Protein AF-A0A1B1ZS35-F1 (afdb_monomer)

Sequence (168 aa):
MAAGEENEFQPEAPDMASALQLDTDEALTGPSDSDPLDSGYVPPDRPYGVEDNAVTPAGEREGESLDERLAKELPDEPLATDPGRSGRLVSATDSPAGDPATDVEAVEVGIDGGAASAEEAAVHDADVAVEPVLDETPTGDPEVSAQLAEDADHADEAAADAERDARS

Solvent-accessible surface area (backbone atoms only — not comparable to full-atom values): 11452 Å² total; per-residue (Å²): 135,82,79,80,81,75,83,82,75,70,81,72,79,78,56,69,74,77,72,52,82,71,51,15,76,74,63,69,76,56,60,75,99,44,62,77,79,70,68,68,85,77,76,70,100,58,80,81,64,75,87,38,57,70,76,34,87,62,27,66,72,70,52,84,53,72,67,61,55,58,71,69,57,73,82,78,77,83,70,83,77,59,76,66,44,39,85,39,70,40,71,66,63,88,63,93,78,75,67,79,66,92,64,91,55,66,37,77,49,42,45,85,42,74,82,45,55,77,72,62,50,70,63,72,91,67,98,58,88,78,79,79,82,80,72,88,64,80,87,70,54,67,68,60,54,50,49,53,61,66,47,56,76,51,60,58,51,60,54,53,49,53,55,50,59,78,72,108

Foldseek 3Di:
DDDDPDDPPDPDDPDVVVVDDDACVRVVPDDPPDRPVVPDDDPDPDDPPPPPPCPDPVCVVVPDDPVRVVVPDDDDDPPPDPQADWPDWDQPDPDPVPDPDPDRDTDIGHQPDPPPDPVVNVDDDDPDDDDDDDDPPPPDDVVVVVVCVVCVVVVVVVVVVVVVVVVD

pLDDT: mean 74.77, std 11.29, range [37.53, 92.62]

Secondary structure (DSSP, 8-state):
-PPP-----PPPPPPGGGGSPPPHHHHTSSSTT--TTT------SS-SSTT-GGGSTTHHHH---HHHHHHHPPPPP-----TT-TTEEEES---TT-PPPSS--EEEESSTTSSS-TTGGG----SS--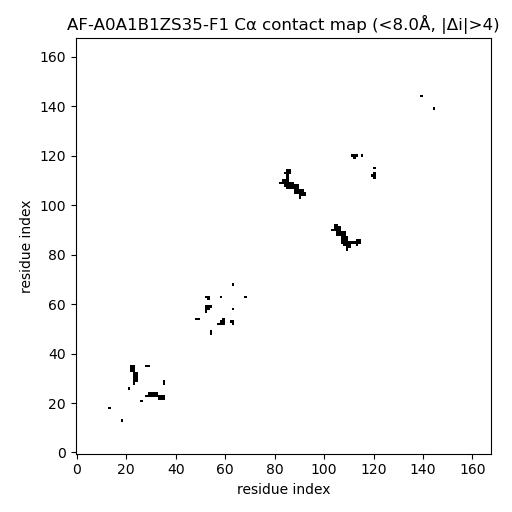------S----HHHHHHHHHGGGGHHHHHHHHHHHTT-

Structure (mmCIF, N/CA/C/O backbone):
data_AF-A0A1B1ZS35-F1
#
_entry.id   AF-A0A1B1ZS35-F1
#
loop_
_atom_site.group_PDB
_atom_site.id
_atom_site.type_symbol
_atom_site.label_atom_id
_atom_site.label_alt_id
_atom_site.label_comp_id
_atom_site.label_asym_id
_atom_site.label_entity_id
_atom_site.label_seq_id
_atom_site.pdbx_PDB_ins_code
_atom_site.Cartn_x
_atom_site.Cartn_y
_atom_site.Cartn_z
_atom_site.occupancy
_atom_site.B_iso_or_equiv
_atom_site.auth_seq_id
_atom_site.auth_comp_id
_atom_site.auth_asym_id
_atom_site.auth_atom_id
_atom_site.pdbx_PDB_model_num
ATOM 1 N N . MET A 1 1 ? 8.880 59.387 19.864 1.00 37.53 1 MET A N 1
ATOM 2 C CA . MET A 1 1 ? 7.670 58.554 19.737 1.00 37.53 1 MET A CA 1
ATOM 3 C C . MET A 1 1 ? 7.591 58.178 18.269 1.00 37.53 1 MET A C 1
ATOM 5 O O . MET A 1 1 ? 7.257 59.035 17.466 1.00 37.53 1 MET A O 1
ATOM 9 N N . ALA A 1 2 ? 8.105 56.999 17.911 1.00 41.50 2 ALA A N 1
ATOM 10 C CA . ALA A 1 2 ? 8.038 56.489 16.544 1.00 41.50 2 ALA A CA 1
ATOM 11 C C . ALA A 1 2 ? 6.632 55.915 16.334 1.00 41.50 2 ALA A C 1
ATOM 13 O O . ALA A 1 2 ? 6.135 55.208 17.211 1.00 41.50 2 ALA A O 1
ATOM 14 N N . ALA A 1 3 ? 5.979 56.324 15.248 1.00 48.56 3 ALA A N 1
ATOM 15 C CA . ALA A 1 3 ? 4.658 55.850 14.865 1.00 48.56 3 ALA A CA 1
ATOM 16 C C . ALA A 1 3 ? 4.741 54.360 14.513 1.00 48.56 3 ALA A C 1
ATOM 18 O O . ALA A 1 3 ? 5.689 53.946 13.850 1.00 48.56 3 ALA A O 1
ATOM 19 N N . GLY A 1 4 ? 3.781 53.582 15.012 1.00 45.38 4 GLY A N 1
ATOM 20 C CA . GLY A 1 4 ? 3.645 52.173 14.678 1.00 45.38 4 GLY A CA 1
ATOM 21 C C . GLY A 1 4 ? 3.391 52.018 13.185 1.00 45.38 4 GLY A C 1
ATOM 22 O O . GLY A 1 4 ? 2.558 52.718 12.613 1.00 45.38 4 GLY A O 1
ATOM 23 N N . GLU A 1 5 ? 4.148 51.126 12.564 1.00 58.59 5 GLU A N 1
ATOM 24 C CA . GLU A 1 5 ? 3.843 50.587 11.248 1.00 58.59 5 GLU A CA 1
ATOM 25 C C . GLU A 1 5 ? 2.545 49.782 11.386 1.00 58.59 5 GLU A C 1
ATOM 27 O O . GLU A 1 5 ? 2.523 48.686 11.948 1.00 58.59 5 GLU A O 1
ATOM 32 N N . GLU A 1 6 ? 1.434 50.381 10.963 1.00 58.69 6 GLU A N 1
ATOM 33 C CA . GLU A 1 6 ? 0.152 49.697 10.844 1.00 58.69 6 GLU A CA 1
ATOM 34 C C . GLU A 1 6 ? 0.330 48.581 9.801 1.00 58.69 6 GLU A C 1
ATOM 36 O O . GLU A 1 6 ? 0.716 48.823 8.660 1.00 58.69 6 GLU A O 1
ATOM 41 N N . ASN A 1 7 ? 0.122 47.342 10.233 1.00 57.53 7 ASN A N 1
ATOM 42 C CA . ASN A 1 7 ? 0.335 46.123 9.466 1.00 57.53 7 ASN A CA 1
ATOM 43 C C . ASN A 1 7 ? -0.576 46.082 8.216 1.00 57.53 7 ASN A C 1
ATOM 45 O O . ASN A 1 7 ? -1.756 45.750 8.312 1.00 57.53 7 ASN A O 1
ATOM 49 N N . GLU A 1 8 ? -0.017 46.421 7.051 1.00 62.56 8 GLU A N 1
ATOM 50 C CA . GLU A 1 8 ? -0.656 46.438 5.722 1.00 62.56 8 GLU A CA 1
ATOM 51 C C . GLU A 1 8 ? -0.767 45.030 5.099 1.00 62.56 8 GLU A C 1
ATOM 53 O O . GLU A 1 8 ? -0.558 44.833 3.909 1.00 62.56 8 GLU A O 1
ATOM 58 N N . PHE A 1 9 ? -1.103 44.011 5.891 1.00 61.25 9 PHE A N 1
ATOM 59 C CA . PHE A 1 9 ? -1.518 42.711 5.356 1.00 61.25 9 PHE A CA 1
ATOM 60 C C . PHE A 1 9 ? -3.043 42.695 5.228 1.00 61.25 9 PHE A C 1
ATOM 62 O O . PHE A 1 9 ? -3.751 42.035 5.991 1.00 61.25 9 PHE A O 1
ATOM 69 N N . GLN A 1 10 ? -3.578 43.468 4.280 1.00 68.44 10 GLN A N 1
ATOM 70 C CA . GLN A 1 10 ? -4.935 43.177 3.825 1.00 68.44 10 GLN A CA 1
ATOM 71 C C . GLN A 1 10 ? -4.874 41.869 3.031 1.00 68.44 10 GLN A C 1
ATOM 73 O O . GLN A 1 10 ? -4.049 41.774 2.122 1.00 68.44 10 GLN A O 1
ATOM 78 N N . PRO A 1 11 ? -5.677 40.841 3.364 1.00 71.25 11 PRO A N 1
ATOM 79 C CA . PRO A 1 11 ? -5.749 39.672 2.509 1.00 71.25 11 PRO A CA 1
ATOM 80 C C . PRO A 1 11 ? -6.294 40.131 1.156 1.00 71.25 11 PRO A C 1
ATOM 82 O O . PRO A 1 11 ? -7.406 40.658 1.077 1.00 71.25 11 PRO A O 1
ATOM 85 N N . GLU A 1 12 ? -5.481 39.964 0.114 1.00 72.62 12 GLU A N 1
ATOM 86 C CA . GLU A 1 12 ? -5.901 40.105 -1.277 1.00 72.62 12 GLU A CA 1
ATOM 87 C C . GLU A 1 12 ? -7.212 39.330 -1.465 1.00 72.62 12 GLU A C 1
ATOM 89 O O . GLU A 1 12 ? -7.372 38.218 -0.943 1.00 72.62 12 GLU A O 1
ATOM 94 N N . ALA A 1 13 ? -8.175 39.928 -2.171 1.00 73.38 13 ALA A N 1
ATOM 95 C CA . ALA A 1 13 ? -9.403 39.217 -2.493 1.00 73.38 13 ALA A CA 1
ATOM 96 C C . ALA A 1 13 ? -9.027 37.932 -3.254 1.00 73.38 13 ALA A C 1
ATOM 98 O O . ALA A 1 13 ? -8.175 38.000 -4.144 1.00 73.38 13 ALA A O 1
ATOM 99 N N . PRO A 1 14 ? -9.614 36.772 -2.905 1.00 72.88 14 PRO A N 1
ATOM 100 C CA . PRO A 1 14 ? -9.272 35.522 -3.565 1.00 72.88 14 PRO A CA 1
ATOM 101 C C . PRO A 1 14 ? -9.478 35.677 -5.070 1.00 72.88 14 PRO A C 1
ATOM 103 O O . PRO A 1 14 ? -10.511 36.188 -5.512 1.00 72.88 14 PRO A O 1
ATOM 106 N N . ASP A 1 15 ? -8.476 35.263 -5.843 1.00 78.50 15 ASP A N 1
ATOM 107 C CA . ASP A 1 15 ? -8.554 35.258 -7.297 1.00 78.50 15 ASP A CA 1
ATOM 108 C C . ASP A 1 15 ? -9.782 34.445 -7.719 1.00 78.50 15 ASP A C 1
ATOM 110 O O . ASP A 1 15 ? -9.941 33.292 -7.314 1.00 78.50 15 ASP A O 1
ATOM 114 N N . MET A 1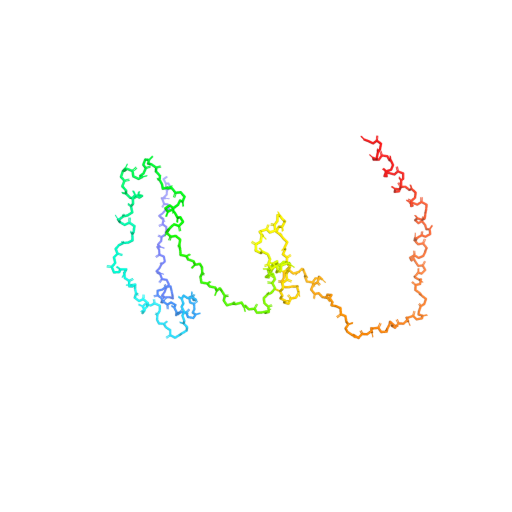 16 ? -10.655 35.032 -8.535 1.00 77.88 16 MET A N 1
ATOM 115 C CA . MET A 1 16 ? -11.849 34.353 -9.037 1.00 77.88 16 MET A CA 1
ATOM 116 C C . MET A 1 16 ? -11.491 33.062 -9.782 1.00 77.88 16 MET A C 1
ATOM 118 O O . MET A 1 16 ? -12.272 32.117 -9.731 1.00 77.88 16 MET A O 1
ATOM 122 N N . ALA A 1 17 ? -10.311 32.986 -10.408 1.00 75.88 17 ALA A N 1
ATOM 123 C CA . ALA A 1 17 ? -9.830 31.762 -11.042 1.00 75.88 17 ALA A CA 1
ATOM 124 C C . ALA A 1 17 ? -9.577 30.632 -10.028 1.00 75.88 17 ALA A C 1
ATOM 126 O O . ALA A 1 17 ? -9.829 29.475 -10.337 1.00 75.88 17 ALA A O 1
ATOM 127 N N . SER A 1 18 ? -9.166 30.957 -8.797 1.00 74.25 18 SER A N 1
ATOM 128 C CA . SER A 1 18 ? -8.981 29.972 -7.717 1.00 74.25 18 SER A CA 1
ATOM 129 C C . SER A 1 18 ? -10.294 29.427 -7.143 1.00 74.25 18 SER A C 1
ATOM 131 O O . SER A 1 18 ? -10.296 28.401 -6.468 1.00 74.25 18 SER A O 1
ATOM 133 N N . ALA A 1 19 ? -11.412 30.109 -7.403 1.00 79.31 19 ALA A N 1
ATOM 134 C CA . ALA A 1 19 ? -12.744 29.658 -7.016 1.00 79.31 19 ALA A CA 1
ATOM 135 C C . ALA A 1 19 ? -13.416 28.798 -8.099 1.00 79.31 19 ALA A C 1
ATOM 137 O O . ALA A 1 19 ? -14.459 28.199 -7.830 1.00 79.31 19 ALA A O 1
ATOM 138 N N . LEU A 1 20 ? -12.851 28.749 -9.313 1.00 83.00 20 LEU A N 1
ATOM 139 C CA . LEU A 1 20 ? -13.322 27.855 -10.362 1.00 83.00 20 LEU A CA 1
ATOM 140 C C . LEU A 1 20 ? -12.841 26.439 -10.052 1.00 83.00 20 LEU A C 1
ATOM 142 O O . LEU A 1 20 ? -11.665 26.211 -9.773 1.00 83.00 20 LEU A O 1
ATOM 146 N N . GLN A 1 21 ? -13.772 25.493 -10.075 1.00 81.75 21 GLN A N 1
ATOM 147 C CA . GLN A 1 21 ? -13.426 24.081 -10.005 1.00 81.75 21 GLN A CA 1
ATOM 148 C C . GLN A 1 21 ? -12.797 23.665 -11.333 1.00 81.75 21 GLN A C 1
ATOM 150 O O . GLN A 1 21 ? -13.257 24.099 -12.385 1.00 81.75 21 GLN A O 1
ATOM 155 N N . LEU A 1 22 ? -11.735 22.868 -11.244 1.00 87.06 22 LEU A N 1
ATOM 156 C CA . LEU A 1 22 ? -11.082 22.260 -12.396 1.00 87.06 22 LEU A CA 1
ATOM 157 C C . LEU A 1 22 ? -11.850 21.009 -12.820 1.00 87.06 22 LEU A C 1
ATOM 159 O O . LEU A 1 22 ? -12.341 20.263 -11.965 1.00 87.06 22 LEU A O 1
ATOM 163 N N . ASP A 1 23 ? -11.893 20.772 -14.122 1.00 84.88 23 ASP A N 1
ATOM 164 C CA . ASP A 1 23 ? -12.527 19.598 -14.715 1.00 84.88 23 ASP A CA 1
ATOM 165 C C . ASP A 1 23 ? -11.696 18.329 -14.410 1.00 84.88 23 ASP A C 1
ATOM 167 O O . ASP A 1 23 ? -10.523 18.420 -14.030 1.00 84.88 23 ASP A O 1
ATOM 171 N N . THR A 1 24 ? -12.244 17.115 -14.583 1.00 87.31 24 THR A N 1
ATOM 172 C CA . THR A 1 24 ? -11.471 15.873 -14.331 1.00 87.31 24 THR A CA 1
ATOM 173 C C . THR A 1 24 ? -10.249 15.740 -15.232 1.00 87.31 24 THR A C 1
ATOM 175 O O . THR A 1 24 ? -9.225 15.225 -14.780 1.00 87.31 24 THR A O 1
ATOM 178 N N . ASP A 1 25 ? -10.325 16.238 -16.468 1.00 87.50 25 ASP A N 1
ATOM 179 C CA . ASP A 1 25 ? -9.202 16.249 -17.411 1.00 87.50 25 ASP A CA 1
ATOM 180 C C . ASP A 1 25 ? -8.083 17.214 -16.971 1.00 87.50 25 ASP A C 1
ATOM 182 O O . ASP A 1 25 ? -6.907 16.977 -17.248 1.00 87.50 25 ASP A O 1
ATOM 186 N N . GLU A 1 26 ? -8.424 18.280 -16.244 1.00 86.56 26 GLU A N 1
ATOM 187 C CA . GLU A 1 26 ? -7.472 19.280 -15.746 1.00 86.56 26 GLU A CA 1
ATOM 188 C C . GLU A 1 26 ? -6.899 18.895 -14.374 1.00 86.56 26 GLU A C 1
ATOM 190 O O . GLU A 1 26 ? -5.715 19.109 -14.108 1.00 86.56 26 GLU A O 1
ATOM 195 N N . ALA A 1 27 ? -7.721 18.303 -13.503 1.00 85.88 27 ALA A N 1
ATOM 196 C CA . ALA A 1 27 ? -7.334 17.851 -12.168 1.00 85.88 27 ALA A CA 1
ATOM 197 C C . ALA A 1 27 ? -6.759 16.422 -12.138 1.00 85.88 27 ALA A C 1
ATOM 199 O O . ALA A 1 27 ? -6.206 16.018 -11.115 1.00 85.88 27 ALA A O 1
ATOM 200 N N . LEU A 1 28 ? -6.879 15.658 -13.232 1.00 85.38 28 LEU A N 1
ATOM 201 C CA . LEU A 1 28 ? -6.456 14.252 -13.342 1.00 85.38 28 LEU A CA 1
ATOM 202 C C . LEU A 1 28 ? -7.077 13.341 -12.265 1.00 85.38 28 LEU A C 1
ATOM 204 O O . LEU A 1 28 ? -6.472 12.366 -11.821 1.00 85.38 28 LEU A O 1
ATOM 208 N N . THR A 1 29 ? -8.289 13.661 -11.816 1.00 82.31 29 THR A N 1
ATOM 209 C CA . THR A 1 29 ? -8.963 12.984 -10.696 1.00 82.31 29 THR A CA 1
ATOM 210 C C . THR A 1 29 ? -9.946 11.897 -11.125 1.00 82.31 29 THR A C 1
ATOM 212 O O . THR A 1 29 ? -10.506 11.217 -10.264 1.00 82.31 29 THR A O 1
ATOM 215 N N . GLY A 1 30 ? -10.161 11.687 -12.426 1.00 79.19 30 GLY A N 1
ATOM 216 C CA . GLY A 1 30 ? -11.124 10.702 -12.909 1.00 79.19 30 GLY A CA 1
ATOM 217 C C . GLY A 1 30 ? -11.168 10.555 -14.430 1.00 79.19 30 GLY A C 1
ATOM 218 O O . GLY A 1 30 ? -10.328 11.117 -15.130 1.00 79.19 30 GLY A O 1
ATOM 219 N N . PRO A 1 31 ? -12.130 9.772 -14.947 1.00 80.88 31 PRO A N 1
ATOM 220 C CA . PRO A 1 31 ? -12.377 9.649 -16.378 1.00 80.88 31 PRO A CA 1
ATOM 221 C C . PRO A 1 31 ? -12.722 10.997 -17.023 1.00 80.88 31 PRO A C 1
ATOM 223 O O . PRO A 1 31 ? -13.338 11.861 -16.390 1.00 80.88 31 PRO A O 1
ATOM 226 N N . SER A 1 32 ? -12.375 11.131 -18.303 1.00 82.19 32 SER A N 1
ATOM 227 C CA . SER A 1 32 ? -12.785 12.254 -19.150 1.00 82.19 32 SER A CA 1
ATOM 228 C C . SER A 1 32 ? -14.308 12.381 -19.194 1.00 82.19 32 SER A C 1
ATOM 230 O O . SER A 1 32 ? -15.020 11.378 -19.078 1.00 82.19 32 SER A O 1
ATOM 232 N N . ASP A 1 33 ? -14.809 13.606 -19.352 1.00 80.44 33 ASP A N 1
ATOM 233 C CA . ASP A 1 33 ? -16.247 13.916 -19.429 1.00 80.44 33 ASP A CA 1
ATOM 234 C C . ASP A 1 33 ? -17.074 13.538 -18.175 1.00 80.44 33 ASP A C 1
ATOM 236 O O . ASP A 1 33 ? -18.286 13.323 -18.262 1.00 80.44 33 ASP A O 1
ATOM 240 N N . SER A 1 34 ? -16.445 13.444 -16.999 1.00 76.94 34 SER A N 1
ATOM 241 C CA . SER A 1 34 ? -17.132 13.206 -15.718 1.00 76.94 34 SER A CA 1
ATOM 242 C C . SER A 1 34 ? -17.001 14.420 -14.797 1.00 76.94 34 SER A C 1
ATOM 244 O O . SER A 1 34 ? -15.916 14.978 -14.679 1.00 76.94 34 SER A O 1
ATOM 246 N N . ASP A 1 35 ? -18.074 14.831 -14.115 1.00 79.56 35 ASP A N 1
ATOM 247 C CA . ASP A 1 35 ? -17.981 15.870 -13.079 1.00 79.56 35 ASP A CA 1
ATOM 248 C C . ASP A 1 35 ? -17.260 15.284 -11.846 1.00 79.56 35 ASP A C 1
ATOM 250 O O . ASP A 1 35 ? -17.693 14.246 -11.328 1.00 79.56 35 ASP A O 1
ATOM 254 N N . PRO A 1 36 ? -16.181 15.908 -11.330 1.00 75.56 36 PRO A N 1
ATOM 255 C CA . PRO A 1 36 ? -15.533 15.447 -10.101 1.00 75.56 36 PRO A CA 1
ATOM 256 C C . PRO A 1 36 ? -16.471 15.444 -8.877 1.00 75.56 36 PRO A C 1
ATOM 258 O O . PRO A 1 36 ? -16.180 14.778 -7.886 1.00 75.56 36 PRO A O 1
ATOM 261 N N . LEU A 1 37 ? -17.595 16.167 -8.914 1.00 76.31 37 LEU A N 1
ATOM 262 C CA . LEU A 1 37 ? -18.627 16.162 -7.874 1.00 76.31 37 LEU A CA 1
ATOM 263 C C . LEU A 1 37 ? -19.673 15.053 -8.043 1.00 76.31 37 LEU A C 1
ATOM 265 O O . LEU A 1 37 ? -20.372 14.741 -7.076 1.00 76.31 37 LEU A O 1
ATOM 269 N N . ASP A 1 38 ? -19.769 14.430 -9.220 1.00 74.94 38 ASP A N 1
ATOM 270 C CA . ASP A 1 38 ? -20.697 13.318 -9.470 1.00 74.94 38 ASP A CA 1
ATOM 271 C C . ASP A 1 38 ? -20.194 11.991 -8.880 1.00 74.94 38 ASP A C 1
ATOM 273 O O . ASP A 1 38 ? -20.970 11.041 -8.725 1.00 74.94 38 ASP A O 1
ATOM 277 N N . SER A 1 39 ? -18.919 11.911 -8.477 1.00 70.94 39 SER A N 1
ATOM 278 C CA . SER A 1 39 ? -18.406 10.785 -7.695 1.00 70.94 39 SER A CA 1
ATOM 279 C C . SER A 1 39 ? -18.959 10.840 -6.267 1.00 70.94 39 SER A C 1
ATOM 281 O O . SER A 1 39 ? -18.312 11.298 -5.325 1.00 70.94 39 SER A O 1
ATOM 283 N N . GLY A 1 40 ? -20.200 10.389 -6.099 1.00 76.94 40 GLY A N 1
ATOM 284 C CA . GLY A 1 40 ? -20.811 10.227 -4.790 1.00 76.94 40 GLY A CA 1
ATOM 285 C C . GLY A 1 40 ? -20.030 9.211 -3.959 1.00 76.94 40 GLY A C 1
ATOM 286 O O . GLY A 1 40 ? -19.798 8.082 -4.391 1.00 76.94 40 GLY A O 1
ATOM 287 N N . TYR A 1 41 ? -19.648 9.588 -2.739 1.00 80.00 41 TYR A N 1
ATOM 288 C CA . TYR A 1 41 ? -19.140 8.625 -1.771 1.00 80.00 41 TYR A CA 1
ATOM 289 C C . TYR A 1 41 ? -20.270 7.658 -1.402 1.00 80.00 41 TYR A C 1
ATOM 291 O O . TYR A 1 41 ? -21.253 8.056 -0.774 1.00 80.00 41 TYR A O 1
ATOM 299 N N . VAL A 1 42 ? -20.135 6.392 -1.795 1.00 84.19 42 VAL A N 1
ATOM 300 C CA . VAL A 1 42 ? -21.026 5.317 -1.354 1.00 84.19 42 VAL A CA 1
ATOM 301 C C . VAL A 1 42 ? -20.447 4.771 -0.049 1.00 84.19 42 VAL A C 1
ATOM 303 O O . VAL A 1 42 ? -19.435 4.066 -0.091 1.00 84.19 42 VAL A O 1
ATOM 306 N N . PRO A 1 43 ? -21.015 5.113 1.125 1.00 83.88 43 PRO A N 1
ATOM 307 C CA . PRO A 1 43 ? -20.555 4.528 2.371 1.00 83.88 43 PRO A CA 1
ATOM 308 C C . PRO A 1 43 ? -20.745 3.008 2.313 1.00 83.88 43 PRO A C 1
ATOM 310 O O . PRO A 1 43 ? -21.694 2.531 1.689 1.00 83.88 43 PRO A O 1
ATOM 313 N N . PRO A 1 44 ? -19.872 2.235 2.969 1.00 83.62 44 PRO A N 1
ATOM 314 C CA . PRO A 1 44 ? -20.040 0.794 3.013 1.00 83.62 44 PRO A CA 1
ATOM 315 C C . PRO A 1 44 ? -21.355 0.435 3.720 1.00 83.62 44 PRO A C 1
ATOM 317 O O . PRO A 1 44 ? -21.738 1.080 4.697 1.00 83.62 44 PRO A O 1
ATOM 320 N N . ASP A 1 45 ? -22.007 -0.644 3.276 1.00 87.56 45 ASP A N 1
ATOM 321 C CA . ASP A 1 45 ? -23.256 -1.154 3.875 1.00 87.56 45 ASP A CA 1
ATOM 322 C C . ASP A 1 45 ? -23.103 -1.557 5.355 1.00 87.56 45 ASP A C 1
ATOM 324 O O . ASP A 1 45 ? -24.084 -1.783 6.066 1.00 87.56 45 ASP A O 1
ATOM 328 N N . ARG A 1 46 ? -21.860 -1.665 5.834 1.00 82.06 46 ARG A N 1
ATOM 329 C CA . ARG A 1 46 ? -21.498 -1.965 7.217 1.00 82.06 46 ARG A CA 1
ATOM 330 C C . ARG A 1 46 ? -20.184 -1.273 7.592 1.00 82.06 46 ARG A C 1
ATOM 332 O O . ARG A 1 46 ? -19.318 -1.116 6.732 1.00 82.06 46 ARG A O 1
ATOM 339 N N . PRO A 1 47 ? -19.995 -0.883 8.861 1.00 80.19 47 PRO A N 1
ATOM 340 C CA . PRO A 1 47 ? -18.749 -0.271 9.299 1.00 80.19 47 PRO A CA 1
ATOM 341 C C . PRO A 1 47 ? -17.595 -1.285 9.267 1.00 80.19 47 PRO A C 1
ATOM 343 O O . PRO A 1 47 ? -17.735 -2.422 9.719 1.00 80.19 47 PRO A O 1
ATOM 346 N N . TYR A 1 48 ? -16.442 -0.865 8.747 1.00 80.06 48 TYR A N 1
ATOM 347 C CA . TYR A 1 48 ? -15.232 -1.687 8.734 1.00 80.06 48 TYR A CA 1
ATOM 348 C C . TYR A 1 48 ? -14.594 -1.754 10.123 1.00 80.06 48 TYR A C 1
ATOM 350 O O . TYR A 1 48 ? -14.550 -0.757 10.841 1.00 80.06 48 TYR A O 1
ATOM 358 N N . GLY A 1 49 ? -14.095 -2.931 10.500 1.00 79.88 49 GLY A N 1
ATOM 359 C CA . GLY A 1 49 ? -13.250 -3.116 11.686 1.00 79.88 49 GLY A CA 1
ATOM 360 C C . GLY A 1 49 ? -13.941 -2.971 13.046 1.00 79.88 49 GLY A C 1
ATOM 361 O O . GLY A 1 49 ? -13.310 -3.231 14.060 1.00 79.88 49 GLY A O 1
ATOM 362 N N . VAL A 1 50 ? -15.229 -2.610 13.107 1.00 85.62 50 VAL A N 1
ATOM 363 C CA . VAL A 1 50 ? -15.963 -2.458 14.383 1.00 85.62 50 VAL A CA 1
ATOM 364 C C . VAL A 1 50 ? -16.134 -3.786 15.124 1.00 85.62 50 VAL A C 1
ATOM 366 O O . VAL A 1 50 ? -16.227 -3.807 16.347 1.00 85.62 50 VAL A O 1
ATOM 369 N N . GLU A 1 51 ? -16.164 -4.892 14.388 1.00 83.12 51 GLU A N 1
ATOM 370 C CA . GLU A 1 51 ? -16.271 -6.245 14.942 1.00 83.12 51 GLU A CA 1
ATOM 371 C C . GLU A 1 51 ? -14.897 -6.913 15.128 1.00 83.12 51 GLU A C 1
ATOM 373 O O . GLU A 1 51 ? -14.830 -8.075 15.523 1.00 83.12 51 GLU A O 1
ATOM 378 N N . ASP A 1 52 ? -13.799 -6.205 14.836 1.00 86.62 52 ASP A N 1
ATOM 379 C CA . ASP A 1 52 ? -12.449 -6.753 14.938 1.00 86.62 52 ASP A CA 1
ATOM 380 C C . ASP A 1 52 ? -12.028 -6.897 16.406 1.00 86.62 52 ASP A C 1
ATOM 382 O O . ASP A 1 52 ? -12.261 -6.016 17.236 1.00 86.62 52 ASP A O 1
ATOM 386 N N . ASN A 1 53 ? -11.348 -7.990 16.745 1.00 85.25 53 ASN A N 1
ATOM 387 C CA . ASN A 1 53 ? -10.781 -8.144 18.080 1.00 85.25 53 ASN A CA 1
ATOM 388 C C . ASN A 1 53 ? -9.754 -7.037 18.375 1.00 85.25 53 ASN A C 1
ATOM 390 O O . ASN A 1 53 ? -9.642 -6.600 19.523 1.00 85.25 53 ASN A O 1
ATOM 394 N N . ALA A 1 54 ? -9.081 -6.527 17.336 1.00 84.94 54 ALA A N 1
ATOM 395 C CA . ALA A 1 54 ? -8.140 -5.416 17.430 1.00 84.94 54 ALA A CA 1
ATOM 396 C C . ALA A 1 54 ? -8.758 -4.146 18.041 1.00 84.94 54 ALA A C 1
ATOM 398 O O . ALA A 1 54 ? -8.063 -3.412 18.726 1.00 84.94 54 ALA A O 1
ATOM 399 N N . VAL A 1 55 ? -10.066 -3.899 17.881 1.00 88.31 55 VAL A N 1
ATOM 400 C CA . VAL A 1 55 ? -10.714 -2.713 18.480 1.00 88.31 55 VAL A CA 1
ATOM 401 C C . VAL A 1 55 ? -11.174 -2.931 19.926 1.00 88.31 55 VAL A C 1
ATOM 403 O O . VAL A 1 55 ? -11.813 -2.060 20.522 1.00 88.31 55 VAL A O 1
ATOM 406 N N . THR A 1 56 ? -10.872 -4.089 20.520 1.00 89.44 56 THR A N 1
ATOM 407 C CA . THR A 1 56 ? -11.249 -4.413 21.898 1.00 89.44 56 THR A CA 1
ATOM 408 C C . THR A 1 56 ? -10.075 -4.224 22.871 1.00 89.44 56 THR A C 1
ATOM 410 O O . THR A 1 56 ? -8.927 -4.510 22.531 1.00 89.44 56 THR A O 1
ATOM 413 N N . PRO A 1 57 ? -10.323 -3.865 24.150 1.00 92.62 57 PRO A N 1
ATOM 414 C CA . PRO A 1 57 ? -9.261 -3.788 25.163 1.00 92.62 57 PRO A CA 1
ATOM 415 C C . PRO A 1 57 ? -8.543 -5.119 25.449 1.00 92.62 57 PRO A C 1
ATOM 417 O O . PRO A 1 57 ? -7.539 -5.145 26.166 1.00 92.62 57 PRO A O 1
ATOM 420 N N . ALA A 1 58 ? -9.113 -6.244 25.010 1.00 91.06 58 ALA A N 1
ATOM 421 C CA . ALA A 1 58 ? -8.486 -7.554 25.111 1.00 91.06 58 ALA A CA 1
ATOM 422 C C . ALA A 1 58 ? -7.519 -7.783 23.950 1.00 91.06 58 ALA A C 1
ATOM 424 O O . ALA A 1 58 ? -6.352 -8.070 24.213 1.00 91.06 58 ALA A O 1
ATOM 425 N N . GLY A 1 59 ? -7.975 -7.556 22.716 1.00 89.56 59 GLY A N 1
ATOM 426 C CA . GLY A 1 59 ? -7.138 -7.653 21.524 1.00 89.56 59 GLY A CA 1
ATOM 427 C C . GLY A 1 59 ? -5.950 -6.694 21.548 1.00 89.56 59 GLY A C 1
ATOM 428 O O . GLY A 1 59 ? -4.848 -7.115 21.235 1.00 89.56 59 GLY A O 1
ATOM 429 N N . GLU A 1 60 ? -6.104 -5.468 22.055 1.00 90.25 60 GLU A N 1
ATOM 430 C CA . GLU A 1 60 ? -4.983 -4.519 22.220 1.00 90.25 60 GLU A CA 1
ATOM 431 C C . GLU A 1 60 ? -3.846 -5.055 23.115 1.00 90.25 60 GLU A C 1
ATOM 433 O O . GLU A 1 60 ? -2.682 -4.699 22.943 1.00 90.25 60 GLU A O 1
ATOM 438 N N . ARG A 1 61 ? -4.165 -5.905 24.102 1.00 92.50 61 ARG A N 1
ATOM 439 C CA . ARG A 1 61 ? -3.162 -6.494 25.010 1.00 92.50 61 ARG A CA 1
ATOM 440 C C . ARG A 1 61 ? -2.528 -7.759 24.455 1.00 92.50 61 ARG A C 1
ATOM 442 O O . ARG A 1 61 ? -1.385 -8.047 24.793 1.00 92.50 61 ARG A O 1
ATOM 449 N N . GLU A 1 62 ? -3.302 -8.546 23.724 1.00 92.62 62 GLU A N 1
ATOM 450 C CA . GLU A 1 62 ? -2.869 -9.837 23.189 1.00 92.62 62 GLU A CA 1
ATOM 451 C C . GLU A 1 62 ? -2.140 -9.670 21.850 1.00 92.62 62 GLU A C 1
ATOM 453 O O . GLU A 1 62 ? -1.170 -10.376 21.582 1.00 92.62 62 GLU A O 1
ATOM 458 N N . GLY A 1 63 ? -2.539 -8.661 21.072 1.00 90.00 63 GLY A N 1
ATOM 459 C CA . GLY A 1 63 ? -2.140 -8.490 19.685 1.00 90.00 63 GLY A CA 1
ATOM 460 C C . GLY A 1 63 ? -2.846 -9.491 18.773 1.00 90.00 63 GLY A C 1
ATOM 461 O O . GLY A 1 63 ? -3.408 -10.490 19.218 1.00 90.00 63 GLY A O 1
ATOM 462 N N . GLU A 1 64 ? -2.819 -9.209 17.476 1.00 89.94 64 GLU A N 1
ATOM 463 C CA . GLU A 1 64 ? -3.308 -10.144 16.468 1.00 89.94 64 GLU A CA 1
ATOM 464 C C . GLU A 1 64 ? -2.224 -11.175 16.127 1.00 89.94 64 GLU A C 1
ATOM 466 O O . GLU A 1 64 ? -1.045 -10.834 15.966 1.00 89.94 64 GLU A O 1
ATOM 471 N N . SER A 1 65 ? -2.619 -12.440 15.997 1.00 91.44 65 SER A N 1
ATOM 472 C CA . SER A 1 65 ? -1.728 -13.497 15.526 1.00 91.44 65 SER A CA 1
ATOM 473 C C . SER A 1 65 ? -1.441 -13.376 14.023 1.00 91.44 65 SER A C 1
ATOM 475 O O . SER A 1 65 ? -2.169 -12.737 13.264 1.00 91.44 65 SER A O 1
ATOM 477 N N . LEU A 1 66 ? -0.361 -14.012 13.559 1.00 91.50 66 LEU A N 1
ATOM 478 C CA . LEU A 1 66 ? -0.039 -14.044 12.128 1.00 91.50 66 LEU A CA 1
ATOM 479 C C . LEU A 1 66 ? -1.148 -14.722 11.308 1.00 91.50 66 LEU A C 1
ATOM 481 O O . LEU A 1 66 ? -1.485 -14.239 10.233 1.00 91.50 66 LEU A O 1
ATOM 485 N N . ASP A 1 67 ? -1.728 -15.802 11.832 1.00 92.38 67 ASP A N 1
ATOM 486 C CA . ASP A 1 67 ? -2.786 -16.553 11.151 1.00 92.38 67 ASP A CA 1
ATOM 487 C C . ASP A 1 67 ? -4.057 -15.710 10.971 1.00 92.38 67 ASP A C 1
ATOM 489 O O . ASP A 1 67 ? -4.676 -15.739 9.909 1.00 92.38 67 ASP A O 1
ATOM 493 N N . GLU A 1 68 ? -4.429 -14.917 11.980 1.00 90.38 68 GLU A N 1
ATOM 494 C CA . GLU A 1 68 ? -5.564 -13.988 11.890 1.00 90.38 68 GLU A CA 1
ATOM 495 C C . GLU A 1 68 ? -5.318 -12.892 10.845 1.00 90.38 68 GLU A C 1
ATOM 497 O O . GLU A 1 68 ? -6.202 -12.616 10.031 1.00 90.38 68 GLU A O 1
ATOM 502 N N . ARG A 1 69 ? -4.096 -12.342 10.790 1.00 90.50 69 ARG A N 1
ATOM 503 C CA . ARG A 1 69 ? -3.710 -11.352 9.772 1.00 90.50 69 ARG A CA 1
ATOM 504 C C . ARG A 1 69 ? -3.783 -11.928 8.361 1.00 90.50 69 ARG A C 1
ATOM 506 O O . ARG A 1 69 ? -4.313 -11.276 7.468 1.00 90.50 69 ARG A O 1
ATOM 513 N N . LEU A 1 70 ? -3.290 -13.152 8.173 1.00 91.31 70 LEU A N 1
ATOM 514 C CA . LEU A 1 70 ? -3.341 -13.853 6.887 1.00 91.31 70 LEU A CA 1
ATOM 515 C C . LEU A 1 70 ? -4.780 -14.174 6.465 1.00 91.31 70 LEU A C 1
ATOM 517 O O . LEU A 1 70 ? -5.106 -14.095 5.287 1.00 91.31 70 LEU A O 1
ATOM 521 N N . ALA A 1 71 ? -5.672 -14.486 7.407 1.00 90.62 71 ALA A N 1
ATOM 522 C CA . ALA A 1 71 ? -7.079 -14.747 7.098 1.00 90.62 71 ALA A CA 1
ATOM 523 C C . ALA A 1 71 ? -7.843 -13.503 6.602 1.00 90.62 71 ALA A C 1
ATOM 525 O O . ALA A 1 71 ? -8.897 -13.644 5.979 1.00 90.62 71 ALA A O 1
ATOM 526 N N . LYS A 1 72 ? -7.338 -12.296 6.894 1.00 87.75 72 LYS A N 1
ATOM 527 C CA . LYS A 1 72 ? -7.902 -11.017 6.434 1.00 87.75 72 LYS A CA 1
ATOM 528 C C . LYS A 1 72 ? -7.360 -10.573 5.072 1.00 87.75 72 LYS A C 1
ATOM 530 O O . LYS A 1 72 ? -7.965 -9.693 4.461 1.00 87.75 72 LYS A O 1
ATOM 535 N N . GLU A 1 73 ? -6.243 -11.135 4.607 1.00 90.62 73 GLU A N 1
ATOM 536 C CA . GLU A 1 73 ? -5.693 -10.816 3.289 1.00 90.62 73 GLU A CA 1
ATOM 537 C C . GLU A 1 73 ? -6.629 -11.295 2.174 1.00 90.62 73 GLU A C 1
ATOM 539 O O . GLU A 1 73 ? -7.171 -12.402 2.201 1.00 90.62 73 GLU A O 1
ATOM 544 N N . LEU A 1 74 ? -6.819 -10.433 1.175 1.00 87.69 74 LEU A N 1
ATOM 545 C CA . LEU A 1 74 ? -7.445 -10.804 -0.086 1.00 87.69 74 LEU A CA 1
ATOM 546 C C . LEU A 1 74 ? -6.338 -11.173 -1.077 1.00 87.69 74 LEU A C 1
ATOM 548 O O . LEU A 1 74 ? -5.307 -10.500 -1.086 1.00 87.69 74 LEU A O 1
ATOM 552 N N . PRO A 1 75 ? -6.528 -12.210 -1.910 1.00 84.19 75 PRO A N 1
ATOM 553 C CA . PRO A 1 75 ? -5.578 -12.502 -2.970 1.00 84.19 75 PRO A CA 1
ATOM 554 C C . PRO A 1 75 ? -5.511 -11.320 -3.937 1.00 84.19 75 PRO A C 1
ATOM 556 O O . PRO A 1 75 ? -6.544 -10.752 -4.298 1.00 84.19 75 PRO A O 1
ATOM 559 N N . ASP A 1 76 ? -4.299 -10.981 -4.369 1.00 82.69 76 ASP A N 1
ATOM 560 C CA . ASP A 1 76 ? -4.114 -9.990 -5.419 1.00 82.69 76 ASP A CA 1
ATOM 561 C C . ASP A 1 76 ? -4.827 -10.449 -6.695 1.00 82.69 76 ASP A C 1
ATOM 563 O O . ASP A 1 76 ? -4.720 -11.607 -7.117 1.00 82.69 76 ASP A O 1
ATOM 567 N N . GLU A 1 77 ? -5.540 -9.523 -7.335 1.00 83.62 77 GLU A N 1
ATOM 568 C CA . GLU A 1 77 ? -6.061 -9.760 -8.675 1.00 83.62 77 GLU A CA 1
ATOM 569 C C . GLU A 1 77 ? -4.870 -9.978 -9.621 1.00 83.62 77 GLU A C 1
ATOM 571 O O . GLU A 1 77 ? -3.923 -9.179 -9.610 1.00 83.62 77 GLU A O 1
ATOM 576 N N . PRO A 1 78 ? -4.880 -11.035 -10.453 1.00 76.06 78 PRO A N 1
ATOM 577 C CA . PRO A 1 78 ? -3.796 -11.266 -11.389 1.00 76.06 78 PRO A CA 1
ATOM 578 C C . PRO A 1 78 ? -3.703 -10.062 -12.327 1.00 76.06 78 PRO A C 1
ATOM 580 O O . PRO A 1 78 ? -4.601 -9.812 -13.134 1.00 76.06 78 PRO A O 1
ATOM 583 N N . LEU A 1 79 ? -2.607 -9.305 -12.224 1.00 71.81 79 LEU A N 1
ATOM 584 C CA . LEU A 1 79 ? -2.345 -8.209 -13.147 1.00 71.81 79 LEU A CA 1
ATOM 585 C C . LEU A 1 79 ? -2.358 -8.772 -14.567 1.00 71.81 79 LEU A C 1
ATOM 587 O O . LEU A 1 79 ? -1.722 -9.795 -14.848 1.00 71.81 79 LEU A O 1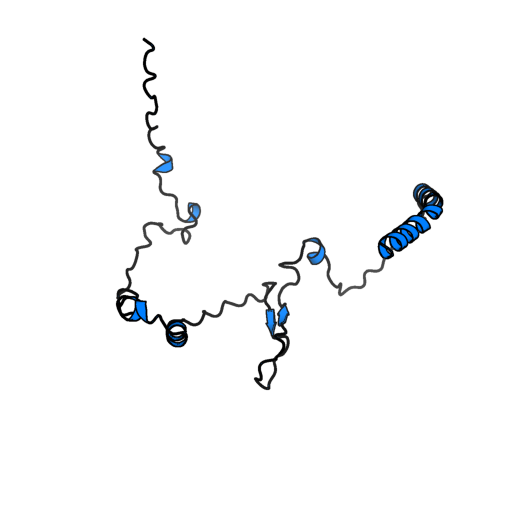
ATOM 591 N N . ALA A 1 80 ? -3.064 -8.087 -15.469 1.00 71.50 80 ALA A N 1
ATOM 592 C CA . ALA A 1 80 ? -2.974 -8.378 -16.888 1.00 71.50 80 ALA A CA 1
ATOM 593 C C . ALA A 1 80 ? -1.489 -8.363 -17.265 1.00 71.50 80 ALA A C 1
ATOM 595 O O . ALA A 1 80 ? -0.804 -7.345 -17.140 1.00 71.50 80 ALA A O 1
ATOM 596 N N . THR A 1 81 ? -0.968 -9.530 -17.635 1.00 65.75 81 THR A N 1
ATOM 597 C CA . THR A 1 81 ? 0.436 -9.648 -17.997 1.00 65.75 81 THR A CA 1
ATOM 598 C C . THR A 1 81 ? 0.588 -8.987 -19.353 1.00 65.75 81 THR A C 1
ATOM 600 O O . THR A 1 81 ? 0.142 -9.536 -20.356 1.00 65.75 81 THR A O 1
ATOM 603 N N . ASP A 1 82 ? 1.174 -7.793 -19.380 1.00 68.06 82 ASP A N 1
ATOM 604 C CA . ASP A 1 82 ? 1.631 -7.193 -20.626 1.00 68.06 82 ASP A CA 1
ATOM 605 C C . ASP A 1 82 ? 2.855 -7.992 -21.105 1.00 68.06 82 ASP A C 1
ATOM 607 O O . ASP A 1 82 ? 3.904 -7.956 -20.447 1.00 68.06 82 ASP A O 1
ATOM 611 N N . PRO A 1 83 ? 2.745 -8.752 -22.211 1.00 67.25 83 PRO A N 1
ATOM 612 C CA . PRO A 1 83 ? 3.860 -9.533 -22.722 1.00 67.25 83 PRO A CA 1
ATOM 613 C C . PRO A 1 83 ? 5.056 -8.652 -23.110 1.00 67.25 83 PRO A C 1
ATOM 615 O O . PRO A 1 83 ? 6.175 -9.156 -23.075 1.00 67.25 83 PRO A O 1
ATOM 618 N N . GLY A 1 84 ? 4.847 -7.363 -23.411 1.00 67.69 84 GLY A N 1
ATOM 619 C CA . GLY A 1 84 ? 5.895 -6.405 -23.769 1.00 67.69 84 GLY A CA 1
ATOM 620 C C . GLY A 1 84 ? 6.571 -5.705 -22.585 1.00 67.69 84 GLY A C 1
ATOM 621 O O . GLY A 1 84 ? 7.582 -5.033 -22.781 1.00 67.69 84 GLY A O 1
ATOM 622 N N . ARG A 1 85 ? 6.066 -5.864 -21.355 1.00 67.19 85 ARG A N 1
ATOM 623 C CA . ARG A 1 85 ? 6.639 -5.217 -20.167 1.00 67.19 85 ARG A CA 1
ATOM 624 C C . ARG A 1 85 ? 7.966 -5.872 -19.759 1.00 67.19 85 ARG A C 1
ATOM 626 O O . ARG A 1 85 ? 7.963 -6.997 -19.265 1.00 67.19 85 ARG A O 1
ATOM 633 N N . SER A 1 86 ? 9.067 -5.136 -19.922 1.00 72.12 86 SER A N 1
ATOM 634 C CA . SER A 1 86 ? 10.404 -5.454 -19.381 1.00 72.12 86 SER A CA 1
ATOM 635 C C . SER A 1 86 ? 10.414 -5.476 -17.846 1.00 72.12 86 SER A C 1
ATOM 637 O O . SER A 1 86 ? 9.556 -4.868 -17.198 1.00 72.12 86 SER A O 1
ATOM 639 N N . GLY A 1 87 ? 11.381 -6.177 -17.255 1.00 71.31 87 GLY A N 1
ATOM 640 C CA . GLY A 1 87 ? 11.553 -6.310 -15.809 1.00 71.31 87 GLY A CA 1
ATOM 641 C C . GLY A 1 87 ? 10.637 -7.345 -15.148 1.00 71.31 87 GLY A C 1
ATOM 642 O O . GLY A 1 87 ? 10.619 -7.452 -13.921 1.00 71.31 87 GLY A O 1
ATOM 643 N N . ARG A 1 88 ? 9.855 -8.116 -15.920 1.00 80.25 88 ARG A N 1
ATOM 644 C CA . ARG A 1 88 ? 9.044 -9.220 -15.385 1.00 80.25 88 ARG A CA 1
ATOM 645 C C . ARG A 1 88 ? 9.929 -10.450 -15.183 1.00 80.25 88 ARG A C 1
ATOM 647 O O . ARG A 1 88 ? 10.380 -11.040 -16.155 1.00 80.25 88 ARG A O 1
ATOM 654 N N . LEU A 1 89 ? 10.115 -10.869 -13.934 1.00 79.56 89 LEU A N 1
ATOM 655 C CA . LEU A 1 89 ? 10.814 -12.109 -13.592 1.00 79.56 89 LEU A CA 1
ATOM 656 C C . LEU A 1 89 ? 9.849 -13.305 -13.640 1.00 79.56 89 LEU A C 1
ATOM 658 O O . LEU A 1 89 ? 8.787 -13.274 -13.020 1.00 79.56 89 LEU A O 1
ATOM 662 N N . VAL A 1 90 ? 10.213 -14.362 -14.361 1.00 78.50 90 VAL A N 1
ATOM 663 C CA . VAL A 1 90 ? 9.534 -15.669 -14.339 1.00 78.50 90 VAL A CA 1
ATOM 664 C C . VAL A 1 90 ? 10.470 -16.726 -13.772 1.00 78.50 90 VAL A C 1
ATOM 666 O O . VAL A 1 90 ? 11.686 -16.564 -13.816 1.00 78.50 90 VAL A O 1
ATOM 669 N N . SER A 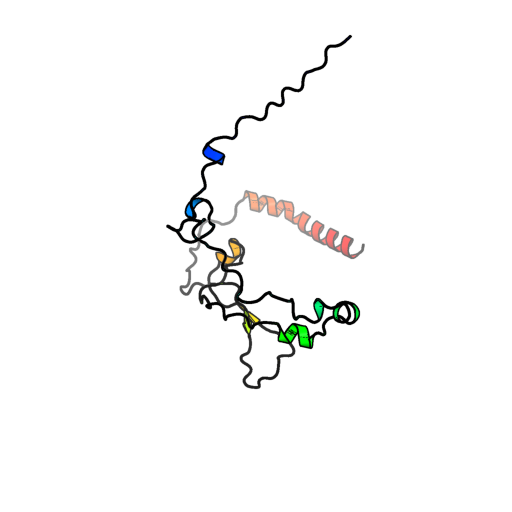1 91 ? 9.917 -17.812 -13.233 1.00 79.56 91 SER A N 1
ATOM 670 C CA . SER A 1 91 ? 10.732 -18.923 -12.731 1.00 79.56 91 SER A CA 1
ATOM 671 C C . SER A 1 91 ? 11.675 -19.430 -13.825 1.00 79.56 91 SER A C 1
ATOM 673 O O . SER A 1 91 ? 11.225 -19.732 -14.931 1.00 79.56 91 SER A O 1
ATOM 675 N N . ALA A 1 92 ? 12.968 -19.545 -13.510 1.00 71.19 92 ALA A N 1
ATOM 676 C CA . ALA A 1 92 ? 13.964 -20.101 -14.428 1.00 71.19 92 ALA A CA 1
ATOM 677 C C . ALA A 1 92 ? 13.722 -21.597 -14.706 1.00 71.19 92 ALA A C 1
ATOM 679 O O . ALA A 1 92 ? 14.153 -22.128 -15.728 1.00 71.19 92 ALA A O 1
ATOM 680 N N . THR A 1 93 ? 13.011 -22.275 -13.799 1.00 64.69 93 THR A N 1
ATOM 681 C CA . THR A 1 93 ? 12.664 -23.691 -13.899 1.00 64.69 93 THR A CA 1
ATOM 682 C C . THR A 1 93 ? 11.162 -23.888 -13.710 1.00 64.69 93 THR A C 1
ATOM 684 O O . THR A 1 93 ? 10.584 -23.492 -12.696 1.00 64.69 93 THR A O 1
ATOM 687 N N . ASP A 1 94 ? 10.505 -24.507 -14.687 1.00 60.62 94 ASP A N 1
ATOM 688 C CA . ASP A 1 94 ? 9.199 -25.128 -14.470 1.00 60.62 94 ASP A CA 1
ATOM 689 C C . ASP A 1 94 ? 9.480 -26.534 -13.937 1.00 60.62 94 ASP A C 1
ATOM 691 O O . ASP A 1 94 ? 9.601 -27.491 -14.702 1.00 60.62 94 ASP A O 1
ATOM 695 N N . SER A 1 95 ? 9.758 -26.649 -12.635 1.00 51.34 95 SER A N 1
ATOM 696 C CA . SER A 1 95 ? 10.081 -27.949 -12.051 1.00 51.34 95 SER A CA 1
ATOM 697 C C . SER A 1 95 ? 8.795 -28.779 -11.971 1.00 51.34 95 SER A C 1
ATOM 699 O O . SER A 1 95 ? 7.930 -28.478 -11.142 1.00 51.34 95 SER A O 1
ATOM 701 N N . PRO A 1 96 ? 8.646 -29.867 -12.755 1.00 52.16 96 PRO A N 1
ATOM 702 C CA . PRO A 1 96 ? 7.426 -30.677 -12.750 1.00 52.16 96 PRO A CA 1
ATOM 703 C C . PRO A 1 96 ? 7.227 -31.444 -11.430 1.00 52.16 96 PRO A C 1
ATOM 705 O O . PRO A 1 96 ? 6.224 -32.135 -11.262 1.00 52.16 96 PRO A O 1
ATOM 708 N N . ALA A 1 97 ? 8.195 -31.365 -10.511 1.00 59.34 97 ALA A N 1
ATOM 709 C CA . ALA A 1 97 ? 8.195 -32.059 -9.231 1.00 59.34 97 ALA A CA 1
ATOM 710 C C . ALA A 1 97 ? 7.498 -31.280 -8.101 1.00 59.34 97 ALA A C 1
ATOM 712 O O . ALA A 1 97 ? 7.203 -31.876 -7.072 1.00 59.34 97 ALA A O 1
ATOM 713 N N . GLY A 1 98 ? 7.214 -29.980 -8.270 1.00 53.50 98 GLY A N 1
ATOM 714 C CA . GLY A 1 98 ? 6.546 -29.166 -7.242 1.00 53.50 98 GLY A CA 1
ATOM 715 C C . GLY A 1 98 ? 7.359 -28.930 -5.960 1.00 53.50 98 GLY A C 1
ATOM 716 O O . GLY A 1 98 ? 6.848 -28.312 -5.027 1.00 53.50 98 GLY A O 1
ATOM 717 N N . ASP A 1 99 ? 8.609 -29.395 -5.902 1.00 59.94 99 ASP A N 1
ATOM 718 C CA . ASP A 1 99 ? 9.527 -29.074 -4.814 1.00 59.94 99 ASP A CA 1
ATOM 719 C C . ASP A 1 99 ? 10.004 -27.619 -4.960 1.00 59.94 99 ASP A C 1
ATOM 721 O O . ASP A 1 99 ? 10.403 -27.220 -6.062 1.00 59.94 99 ASP A O 1
ATOM 725 N N . PRO A 1 100 ? 9.986 -26.809 -3.883 1.00 52.16 100 PRO A N 1
ATOM 726 C CA . PRO A 1 100 ? 10.512 -25.456 -3.943 1.00 52.16 100 PRO A CA 1
ATOM 727 C C . PRO A 1 100 ? 12.013 -25.547 -4.214 1.00 52.16 100 PRO A C 1
ATOM 729 O O . PRO A 1 100 ? 12.748 -26.196 -3.465 1.00 52.16 100 PRO A O 1
ATOM 732 N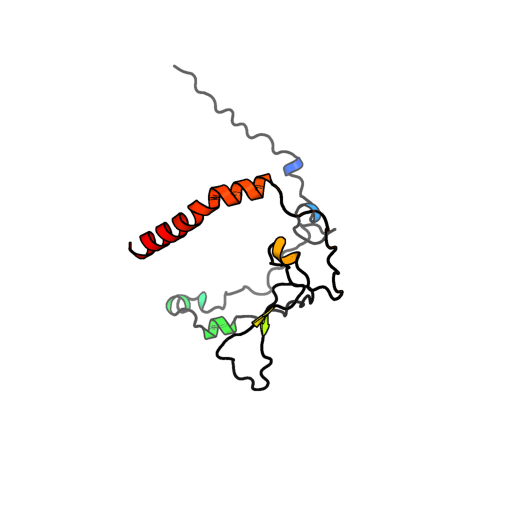 N . ALA A 1 101 ? 12.472 -24.914 -5.292 1.00 57.00 101 ALA A N 1
ATOM 733 C CA . ALA A 1 101 ? 13.897 -24.755 -5.521 1.00 57.00 101 ALA A CA 1
ATOM 734 C C . ALA A 1 101 ? 14.508 -24.082 -4.279 1.00 57.00 101 ALA A C 1
ATOM 736 O O . ALA A 1 101 ? 14.007 -23.062 -3.804 1.00 57.00 101 ALA A O 1
ATOM 737 N N . THR A 1 102 ? 15.553 -24.685 -3.708 1.00 59.28 102 THR A N 1
ATOM 738 C CA . THR A 1 102 ? 16.285 -24.098 -2.573 1.00 59.28 102 THR A CA 1
ATOM 739 C C . THR A 1 102 ? 16.999 -22.807 -2.965 1.00 59.28 102 THR A C 1
ATOM 741 O O . THR A 1 102 ? 17.251 -21.975 -2.098 1.00 59.28 102 THR A O 1
ATOM 744 N N . ASP A 1 103 ? 17.246 -22.635 -4.264 1.00 59.78 103 ASP A N 1
ATOM 745 C CA . ASP A 1 103 ? 17.721 -21.409 -4.885 1.00 59.78 103 ASP A CA 1
ATOM 746 C C . ASP A 1 103 ? 16.587 -20.834 -5.746 1.00 59.78 103 ASP A C 1
ATOM 748 O O . ASP A 1 103 ? 16.103 -21.476 -6.680 1.00 59.78 103 ASP A O 1
ATOM 752 N N . VAL A 1 104 ? 16.109 -19.638 -5.398 1.00 66.00 104 VAL A N 1
ATOM 753 C CA . VAL A 1 104 ? 15.082 -18.929 -6.173 1.00 66.00 104 VAL A CA 1
ATOM 754 C C . VAL A 1 104 ? 15.763 -18.307 -7.391 1.00 66.00 104 VAL A C 1
ATOM 756 O O . VAL A 1 104 ? 16.260 -17.185 -7.330 1.00 66.00 104 VAL A O 1
ATOM 759 N N . GLU A 1 105 ? 15.820 -19.060 -8.487 1.00 74.19 105 GLU A N 1
ATOM 760 C CA . GLU A 1 105 ? 16.329 -18.584 -9.774 1.00 74.19 105 GLU A CA 1
ATOM 761 C C . GLU A 1 105 ? 15.181 -18.053 -10.643 1.00 74.19 105 GLU A C 1
ATOM 763 O O . GLU A 1 105 ? 14.164 -18.724 -10.848 1.00 74.19 105 GLU A O 1
ATOM 768 N N . ALA A 1 106 ? 15.345 -16.844 -11.179 1.00 77.62 106 ALA A N 1
ATOM 769 C CA . ALA A 1 106 ? 14.356 -16.206 -12.037 1.00 77.62 106 ALA A CA 1
ATOM 770 C C . ALA A 1 106 ? 15.010 -15.597 -13.282 1.00 77.62 106 ALA A C 1
ATOM 772 O O . ALA A 1 106 ? 16.149 -15.137 -13.235 1.00 77.62 106 ALA A O 1
ATOM 773 N N . VAL A 1 107 ? 14.274 -15.599 -14.390 1.00 75.81 107 VAL A N 1
ATOM 774 C CA . VAL A 1 107 ? 14.690 -15.053 -15.687 1.00 75.81 107 VAL A CA 1
ATOM 775 C C . VAL A 1 107 ? 13.787 -13.877 -16.036 1.00 75.81 107 VAL A C 1
ATOM 777 O O . VAL A 1 107 ? 12.568 -13.964 -15.887 1.00 75.81 107 VAL A O 1
ATOM 780 N N . GLU A 1 108 ? 14.374 -12.771 -16.489 1.00 76.94 108 GLU A N 1
ATOM 781 C CA . GLU A 1 108 ? 13.612 -11.648 -17.034 1.00 76.94 108 GLU A CA 1
ATOM 782 C C . GLU A 1 108 ? 12.989 -12.027 -18.383 1.00 76.94 108 GLU A C 1
ATOM 784 O O . GLU A 1 108 ? 13.621 -12.650 -19.230 1.00 76.94 108 GLU A O 1
ATOM 789 N N . VAL A 1 109 ? 11.729 -11.650 -18.580 1.00 77.31 109 VAL A N 1
ATOM 790 C CA . VAL A 1 109 ? 11.001 -11.811 -19.837 1.00 77.31 109 VAL A CA 1
ATOM 791 C C . VAL A 1 109 ? 10.290 -10.508 -20.197 1.00 77.31 109 VAL A C 1
ATOM 793 O O . VAL A 1 109 ? 9.662 -9.877 -19.349 1.00 77.31 109 VAL A O 1
ATOM 796 N N . GLY A 1 110 ? 10.330 -10.127 -21.469 1.00 73.31 110 GLY A N 1
ATOM 797 C CA . GLY A 1 110 ? 9.779 -8.867 -21.971 1.00 73.31 110 GLY A CA 1
ATOM 798 C C . GLY A 1 110 ? 10.641 -8.331 -23.110 1.00 73.31 110 GLY A C 1
ATOM 799 O O . GLY A 1 110 ? 11.480 -9.058 -23.631 1.00 73.31 110 GLY A O 1
ATOM 800 N N . ILE A 1 111 ? 10.426 -7.078 -23.515 1.00 68.25 111 ILE A N 1
ATOM 801 C CA . ILE A 1 111 ? 11.372 -6.391 -24.402 1.00 68.25 111 ILE A CA 1
ATOM 802 C C . ILE A 1 111 ? 12.626 -6.093 -23.580 1.00 68.25 111 ILE A C 1
ATOM 804 O O . ILE A 1 111 ? 12.544 -5.342 -22.610 1.00 68.25 111 ILE A O 1
ATOM 808 N N . ASP A 1 112 ? 13.758 -6.682 -23.949 1.00 63.31 112 ASP A N 1
ATOM 809 C CA . ASP A 1 112 ? 15.024 -6.445 -23.263 1.00 63.31 112 ASP A CA 1
ATOM 810 C C . ASP A 1 112 ? 15.364 -4.945 -23.280 1.00 63.31 112 ASP A C 1
ATOM 812 O O . ASP A 1 112 ? 15.258 -4.273 -24.309 1.00 63.31 112 ASP A O 1
ATOM 816 N N . GLY A 1 113 ? 15.732 -4.403 -22.117 1.00 57.19 113 GLY A N 1
ATOM 817 C CA . GLY A 1 113 ? 16.219 -3.030 -21.994 1.00 57.19 113 GLY A CA 1
ATOM 818 C C . GLY A 1 113 ? 15.233 -1.971 -21.487 1.00 57.19 113 GLY A C 1
ATOM 819 O O . GLY A 1 113 ? 15.592 -0.798 -21.441 1.00 57.19 113 GLY A O 1
ATOM 820 N N . GLY A 1 114 ? 14.030 -2.329 -21.025 1.00 58.53 114 GLY A N 1
ATOM 821 C CA . GLY A 1 114 ? 13.097 -1.345 -20.449 1.00 58.53 114 GLY A CA 1
ATOM 822 C C . GLY A 1 114 ? 13.562 -0.713 -19.125 1.00 58.53 114 GLY A C 1
ATOM 823 O O . GLY A 1 114 ? 13.069 0.351 -18.753 1.00 58.53 114 GLY A O 1
ATOM 824 N N . ALA A 1 115 ? 14.525 -1.337 -18.439 1.00 57.69 115 ALA A N 1
ATOM 825 C CA . ALA A 1 115 ? 15.247 -0.781 -17.288 1.00 57.69 115 ALA A CA 1
ATOM 826 C C . ALA A 1 115 ? 16.762 -0.629 -17.532 1.00 57.69 115 ALA A C 1
ATOM 828 O O . ALA A 1 115 ? 17.495 -0.230 -16.625 1.00 57.69 115 ALA A O 1
ATOM 829 N N . ALA A 1 116 ? 17.240 -0.954 -18.736 1.00 62.31 116 ALA A N 1
ATOM 830 C CA . ALA A 1 116 ? 18.641 -0.786 -19.088 1.00 62.31 116 ALA A CA 1
ATOM 831 C C . ALA A 1 116 ? 18.976 0.705 -19.228 1.00 62.31 116 ALA A C 1
ATOM 833 O O . ALA A 1 116 ? 18.123 1.530 -19.569 1.00 62.31 116 ALA A O 1
ATOM 834 N N . SER A 1 117 ? 20.233 1.067 -18.968 1.00 59.19 117 SER A N 1
ATOM 835 C CA . SER A 1 117 ? 20.709 2.398 -19.336 1.00 59.19 117 SER A CA 1
ATOM 836 C C . SER A 1 117 ? 20.580 2.577 -20.856 1.00 59.19 117 SER A C 1
ATOM 838 O O . SER A 1 117 ? 20.570 1.605 -21.613 1.00 59.19 117 SER A O 1
ATOM 840 N N . ALA A 1 118 ? 20.497 3.825 -21.321 1.00 71.12 118 ALA A N 1
ATOM 841 C CA . ALA A 1 118 ? 20.361 4.113 -22.751 1.00 71.12 118 ALA A CA 1
ATOM 842 C C . ALA A 1 118 ? 21.473 3.477 -23.616 1.00 71.12 118 ALA A C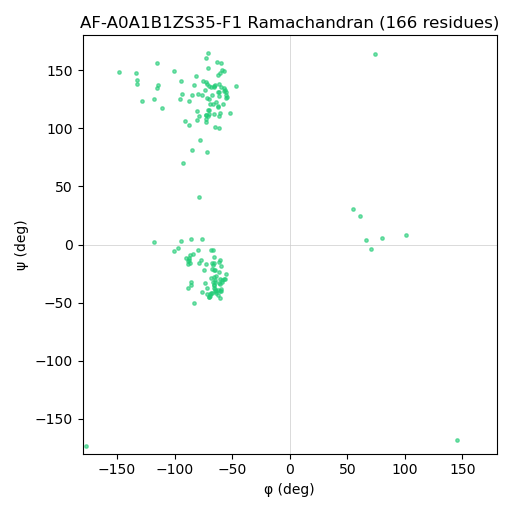 1
ATOM 844 O O . ALA A 1 118 ? 21.248 3.219 -24.793 1.00 71.12 118 ALA A O 1
ATOM 845 N N . GLU A 1 119 ? 22.652 3.220 -23.041 1.00 55.53 119 GLU A N 1
ATOM 846 C CA . GLU A 1 119 ? 23.785 2.589 -23.729 1.00 55.53 119 GLU A CA 1
ATOM 847 C C . GLU A 1 119 ? 23.601 1.076 -23.899 1.00 55.53 119 GLU A C 1
ATOM 849 O O . GLU A 1 119 ? 23.874 0.539 -24.968 1.00 55.53 119 GLU A O 1
ATOM 854 N N . GLU A 1 120 ? 23.080 0.400 -22.878 1.00 59.94 120 GLU A N 1
ATOM 855 C CA . GLU A 1 120 ? 22.818 -1.043 -22.895 1.00 59.94 120 GLU A CA 1
ATOM 856 C C . GLU A 1 120 ? 21.617 -1.380 -23.798 1.00 59.94 120 GLU A C 1
ATOM 858 O O . GLU A 1 120 ? 21.660 -2.342 -24.560 1.00 59.94 120 GLU A O 1
ATOM 863 N N . ALA A 1 121 ? 20.575 -0.537 -23.806 1.00 65.25 121 ALA A N 1
ATOM 864 C CA . ALA A 1 121 ? 19.408 -0.712 -24.679 1.00 65.25 121 ALA A CA 1
ATOM 865 C C . ALA A 1 121 ? 19.714 -0.518 -26.179 1.00 65.25 121 ALA A C 1
ATOM 867 O O . ALA A 1 121 ? 18.902 -0.891 -27.024 1.00 65.25 121 ALA A O 1
ATOM 868 N N . ALA A 1 122 ? 20.855 0.087 -26.525 1.00 65.44 122 ALA A N 1
ATOM 869 C CA . ALA A 1 122 ? 21.260 0.320 -27.910 1.00 65.44 122 ALA A CA 1
ATOM 870 C C . ALA A 1 122 ? 21.961 -0.891 -28.557 1.00 65.44 122 ALA A C 1
ATOM 872 O O . ALA A 1 122 ? 22.221 -0.870 -29.763 1.00 65.44 122 ALA A O 1
ATOM 873 N N . VAL A 1 123 ? 22.283 -1.933 -27.781 1.00 70.38 123 VAL A N 1
ATOM 874 C CA . VAL A 1 123 ? 22.958 -3.144 -28.266 1.00 70.38 123 VAL A CA 1
ATOM 875 C C . VAL A 1 123 ? 21.919 -4.219 -28.592 1.00 70.38 123 VAL A C 1
ATOM 877 O O . VAL A 1 123 ? 21.112 -4.602 -27.749 1.00 70.38 123 VAL A O 1
ATOM 880 N N . HIS A 1 124 ? 21.950 -4.734 -29.822 1.00 59.91 124 HIS A N 1
ATOM 881 C CA . HIS A 1 124 ? 21.097 -5.834 -30.276 1.00 59.91 124 HIS A CA 1
ATOM 882 C C . HIS A 1 124 ? 21.933 -6.880 -31.016 1.00 59.91 124 HIS A C 1
ATOM 884 O O . HIS A 1 124 ? 22.814 -6.519 -31.802 1.00 59.91 124 HIS A O 1
ATOM 890 N N . ASP A 1 125 ? 21.623 -8.163 -30.818 1.00 68.19 125 ASP A N 1
ATOM 891 C CA . ASP A 1 125 ? 22.118 -9.222 -31.696 1.00 68.19 125 ASP A CA 1
ATOM 892 C C . ASP A 1 125 ? 21.494 -9.047 -33.086 1.00 68.19 125 ASP A C 1
ATOM 894 O O . ASP A 1 125 ? 20.273 -9.015 -33.251 1.00 68.19 125 ASP A O 1
ATOM 898 N N . ALA A 1 126 ? 22.340 -8.883 -34.101 1.00 64.62 126 ALA A N 1
ATOM 899 C CA . ALA A 1 126 ? 21.887 -8.741 -35.474 1.00 64.62 126 ALA A CA 1
ATOM 900 C C . ALA A 1 126 ? 21.741 -10.120 -36.129 1.00 64.62 126 ALA A C 1
ATOM 902 O O . ALA A 1 126 ? 22.716 -10.856 -36.276 1.00 64.62 126 ALA A O 1
ATOM 903 N N . ASP A 1 127 ? 20.544 -10.422 -36.636 1.00 68.88 127 ASP A N 1
ATOM 904 C CA . ASP A 1 127 ? 20.286 -11.617 -37.461 1.00 68.88 127 ASP A CA 1
ATOM 905 C C . ASP A 1 127 ? 21.016 -11.583 -38.819 1.00 68.88 127 ASP A C 1
ATOM 907 O O . ASP A 1 127 ? 21.050 -12.567 -39.563 1.00 68.88 127 ASP A O 1
ATOM 911 N N . VAL A 1 128 ? 21.585 -10.430 -39.173 1.00 69.25 128 VAL A N 1
ATOM 912 C CA . VAL A 1 128 ? 22.310 -10.201 -40.418 1.00 69.25 128 VAL A CA 1
ATOM 913 C C . VAL A 1 128 ? 23.750 -9.854 -40.081 1.00 69.25 128 VAL A C 1
ATOM 915 O O . VAL A 1 128 ? 24.012 -8.905 -39.345 1.00 69.25 128 VAL A O 1
ATOM 918 N N . ALA A 1 129 ? 24.687 -10.608 -40.657 1.00 66.62 129 ALA A N 1
ATOM 919 C CA . ALA A 1 129 ? 26.106 -10.312 -40.535 1.00 66.62 129 ALA A CA 1
ATOM 920 C C . ALA A 1 129 ? 26.395 -8.901 -41.072 1.00 66.62 129 ALA A C 1
ATOM 922 O O . ALA A 1 129 ? 26.124 -8.596 -42.237 1.00 66.62 129 ALA A O 1
ATOM 923 N N . VAL A 1 130 ? 26.940 -8.039 -40.213 1.00 67.12 130 VAL A N 1
ATOM 924 C CA . VAL A 1 130 ? 27.480 -6.742 -40.617 1.00 67.12 130 VAL A CA 1
ATOM 925 C C . VAL A 1 130 ? 28.872 -6.994 -41.185 1.00 67.12 130 VAL A C 1
ATOM 927 O O . VAL A 1 130 ? 29.801 -7.304 -40.445 1.00 67.12 130 VAL A O 1
ATOM 930 N N . GLU A 1 131 ? 29.015 -6.884 -42.504 1.00 76.00 131 GLU A N 1
ATOM 931 C CA . GLU A 1 131 ? 30.327 -6.908 -43.153 1.00 76.00 131 GLU A CA 1
ATOM 932 C C . GLU A 1 131 ? 31.073 -5.608 -42.799 1.00 76.00 131 GLU A C 1
ATOM 934 O O . GLU A 1 131 ? 30.602 -4.523 -43.165 1.00 76.00 131 GLU A O 1
ATOM 939 N N . PRO A 1 132 ? 32.206 -5.667 -42.075 1.00 68.75 132 PRO A N 1
ATOM 940 C CA . PRO A 1 132 ? 32.936 -4.465 -41.706 1.00 68.75 132 PRO A CA 1
ATOM 941 C C . PRO A 1 132 ? 33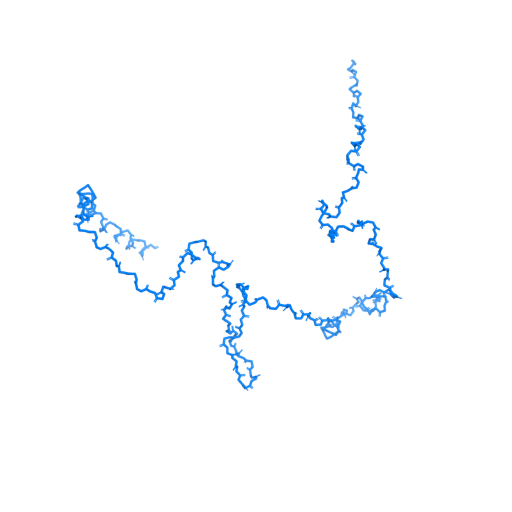.533 -3.822 -42.959 1.00 68.75 132 PRO A C 1
ATOM 943 O O . PRO A 1 132 ? 34.232 -4.467 -43.742 1.00 68.75 132 PRO A O 1
ATOM 946 N N . VAL A 1 133 ? 33.286 -2.525 -43.140 1.00 76.00 133 VAL A N 1
ATOM 947 C CA . VAL A 1 133 ? 33.997 -1.745 -44.155 1.00 76.00 133 VAL A CA 1
ATOM 948 C C . VAL A 1 133 ? 35.419 -1.541 -43.644 1.00 76.00 133 VAL A C 1
ATOM 950 O O . VAL A 1 133 ? 35.632 -0.806 -42.682 1.00 76.00 133 VAL A O 1
ATOM 953 N N . LEU A 1 134 ? 36.383 -2.223 -44.261 1.00 72.38 134 LEU A N 1
ATOM 954 C CA . LEU A 1 134 ? 37.796 -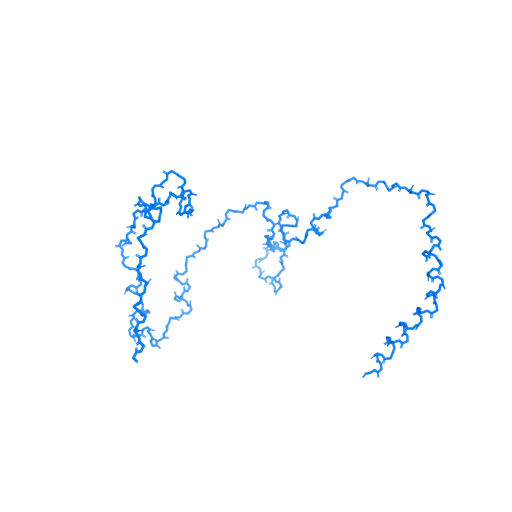1.996 -43.980 1.00 72.38 134 LEU A CA 1
ATOM 955 C C . LEU A 1 134 ? 38.180 -0.628 -44.542 1.00 72.38 134 LEU A C 1
ATOM 957 O O . LEU A 1 134 ? 38.147 -0.410 -45.755 1.00 72.38 134 LEU A O 1
ATOM 961 N N . ASP A 1 135 ? 38.490 0.305 -43.647 1.00 72.12 135 ASP A N 1
ATOM 962 C CA . ASP A 1 135 ? 39.069 1.581 -44.030 1.00 72.12 135 ASP A CA 1
ATOM 963 C C . ASP A 1 135 ? 40.567 1.380 -44.301 1.00 72.12 135 ASP A C 1
ATOM 965 O O . ASP A 1 135 ? 41.347 1.102 -43.394 1.00 72.12 135 ASP A O 1
ATOM 969 N N . GLU A 1 136 ? 40.960 1.483 -45.571 1.00 75.62 136 GLU A N 1
ATOM 970 C CA . GLU A 1 136 ? 42.353 1.361 -46.024 1.00 75.62 136 GLU A CA 1
ATOM 971 C C . GLU A 1 136 ? 43.176 2.631 -45.724 1.00 75.62 136 GLU A C 1
ATOM 973 O O . GLU A 1 136 ? 44.333 2.747 -46.146 1.00 75.62 136 GLU A O 1
ATOM 978 N N . THR A 1 137 ? 42.598 3.624 -45.034 1.00 74.50 137 THR A N 1
ATOM 979 C CA . THR A 1 137 ? 43.375 4.760 -44.545 1.00 74.50 137 THR A CA 1
ATOM 980 C C . THR A 1 137 ? 44.386 4.288 -43.494 1.00 74.50 137 THR A C 1
ATOM 982 O O . THR A 1 137 ? 44.072 3.461 -42.636 1.00 74.50 137 THR A O 1
ATOM 985 N N . PRO A 1 138 ? 45.639 4.777 -43.543 1.00 67.19 138 PRO A N 1
ATOM 986 C CA . PRO A 1 138 ? 46.625 4.429 -42.534 1.00 67.19 138 PRO A CA 1
ATOM 987 C C . PRO A 1 138 ? 46.123 4.911 -41.170 1.00 67.19 138 PRO A C 1
ATOM 989 O O . PRO A 1 138 ? 46.066 6.106 -40.905 1.00 67.19 138 PRO A O 1
ATOM 992 N N . THR A 1 139 ? 45.775 3.961 -40.304 1.00 67.00 139 THR A N 1
ATOM 993 C CA . THR A 1 139 ? 45.150 4.178 -38.986 1.00 67.00 139 THR A CA 1
ATOM 994 C C . THR A 1 139 ? 46.073 4.883 -37.979 1.00 67.00 139 THR A C 1
ATOM 996 O O . THR A 1 139 ? 45.672 5.183 -36.859 1.00 67.00 139 THR A O 1
ATOM 999 N N . GLY A 1 140 ? 47.330 5.138 -38.346 1.00 66.88 140 GLY A N 1
ATOM 1000 C CA . GLY A 1 140 ? 48.318 5.764 -37.477 1.00 66.88 140 GLY A CA 1
ATOM 1001 C C . GLY A 1 140 ? 48.327 7.278 -37.630 1.00 66.88 140 GLY A C 1
ATOM 1002 O O . GLY A 1 140 ? 48.873 7.793 -38.606 1.00 66.88 140 GLY A O 1
ATOM 1003 N N . ASP A 1 141 ? 47.794 7.986 -36.638 1.00 81.44 141 ASP A N 1
ATOM 1004 C CA . ASP A 1 141 ? 48.095 9.403 -36.463 1.00 81.44 141 ASP A CA 1
ATOM 1005 C C . ASP A 1 141 ? 49.571 9.532 -36.019 1.00 81.44 141 ASP A C 1
ATOM 1007 O O . ASP A 1 141 ? 49.966 8.936 -35.005 1.00 81.44 141 ASP A O 1
ATOM 1011 N N . PRO A 1 142 ? 50.430 10.239 -36.779 1.00 81.38 142 PRO A N 1
ATOM 1012 C CA . PRO A 1 142 ? 51.840 10.383 -36.435 1.00 81.38 142 PRO A CA 1
ATOM 1013 C C . PRO A 1 142 ? 52.055 11.140 -35.119 1.00 81.38 142 PRO A C 1
ATOM 1015 O O . PRO A 1 142 ? 53.056 10.894 -34.451 1.00 81.38 142 PRO A O 1
ATOM 1018 N N . GLU A 1 143 ? 51.132 12.022 -34.731 1.00 81.19 143 GLU A N 1
ATOM 1019 C CA . GLU A 1 143 ? 51.176 12.760 -33.468 1.00 81.19 143 GLU A CA 1
ATOM 1020 C C . GLU A 1 143 ? 50.909 11.816 -32.290 1.00 81.19 143 GLU A C 1
ATOM 1022 O O . GLU A 1 143 ? 51.689 11.771 -31.341 1.00 81.19 143 GLU A O 1
ATOM 1027 N N . VAL A 1 144 ? 49.893 10.953 -32.412 1.00 80.75 144 VAL A N 1
ATOM 1028 C CA . VAL A 1 144 ? 49.598 9.903 -31.419 1.00 80.75 144 VAL A CA 1
ATOM 1029 C C . VAL A 1 144 ? 50.734 8.884 -31.339 1.00 80.75 144 VAL A C 1
ATOM 1031 O O . VAL A 1 144 ? 51.121 8.461 -30.254 1.00 80.75 144 VAL A O 1
ATOM 1034 N N . SER A 1 145 ? 51.314 8.508 -32.480 1.00 83.56 145 SER A N 1
ATOM 1035 C CA . SER A 1 145 ? 52.437 7.564 -32.526 1.00 83.56 145 SER A CA 1
ATOM 1036 C C . SER A 1 145 ? 53.694 8.133 -31.859 1.00 83.56 145 SER A C 1
ATOM 1038 O O . SER A 1 145 ? 54.426 7.394 -31.204 1.00 83.56 145 SER A O 1
ATOM 1040 N N . ALA A 1 146 ? 53.945 9.437 -32.014 1.00 84.50 146 ALA A N 1
ATOM 1041 C CA . ALA A 1 146 ? 55.044 10.125 -31.346 1.00 84.50 146 ALA A CA 1
ATOM 1042 C C . ALA A 1 146 ? 54.806 10.230 -29.835 1.00 84.50 146 ALA A C 1
ATOM 1044 O O . ALA A 1 146 ? 55.707 9.907 -29.066 1.00 84.50 146 ALA A O 1
ATOM 1045 N N . GLN A 1 147 ? 53.586 10.587 -29.424 1.00 81.62 147 GLN A N 1
ATOM 1046 C CA . GLN A 1 147 ? 53.201 10.663 -28.016 1.00 81.62 147 GLN A CA 1
ATOM 1047 C C . GLN A 1 147 ? 53.344 9.303 -27.315 1.00 81.62 147 GLN A C 1
ATOM 1049 O O . GLN A 1 147 ? 53.959 9.209 -26.262 1.00 81.62 147 GLN A O 1
ATOM 1054 N N . LEU A 1 148 ? 52.863 8.220 -27.933 1.00 81.81 148 LEU A N 1
ATOM 1055 C CA . LEU A 1 148 ? 52.998 6.865 -27.385 1.00 81.81 148 LEU A CA 1
ATOM 1056 C C . LEU A 1 148 ? 54.454 6.388 -27.308 1.00 81.81 148 LEU A C 1
ATOM 1058 O O . LEU A 1 148 ? 54.789 5.588 -26.438 1.00 81.81 148 LEU A O 1
ATOM 1062 N N . ALA A 1 149 ? 55.315 6.842 -28.222 1.00 83.19 149 ALA A N 1
ATOM 1063 C CA . ALA A 1 149 ? 56.742 6.539 -28.174 1.00 83.19 149 ALA A CA 1
ATOM 1064 C C . ALA A 1 149 ? 57.462 7.322 -27.064 1.00 83.19 149 ALA A C 1
ATOM 1066 O O . ALA A 1 149 ? 58.407 6.797 -26.482 1.00 83.19 149 ALA A O 1
ATOM 1067 N N . GLU A 1 150 ? 57.020 8.547 -26.770 1.00 82.69 150 GLU A N 1
ATOM 1068 C CA . GLU A 1 150 ? 57.497 9.351 -25.639 1.00 82.69 150 GLU A CA 1
ATOM 1069 C C . GLU A 1 150 ? 57.043 8.754 -24.298 1.00 82.69 150 GLU A C 1
ATOM 1071 O O . GLU A 1 150 ? 57.847 8.609 -23.380 1.00 82.69 150 GLU A O 1
ATOM 1076 N N . ASP A 1 151 ? 55.791 8.303 -24.220 1.00 79.69 151 ASP A N 1
ATOM 1077 C CA . ASP A 1 151 ? 55.198 7.719 -23.012 1.00 79.69 151 ASP A CA 1
ATOM 1078 C C . ASP A 1 151 ? 55.599 6.248 -22.775 1.00 79.69 151 ASP A C 1
ATOM 1080 O O . ASP A 1 151 ? 55.261 5.667 -21.740 1.00 79.69 151 ASP A O 1
ATOM 1084 N N . ALA A 1 152 ? 56.338 5.624 -23.699 1.00 75.00 152 ALA A N 1
ATOM 1085 C CA . ALA A 1 152 ? 56.765 4.227 -23.584 1.00 75.00 152 ALA A CA 1
ATOM 1086 C C . ALA A 1 152 ? 57.607 3.966 -22.320 1.00 75.00 152 ALA A C 1
ATOM 1088 O O . ALA A 1 152 ? 57.497 2.895 -21.722 1.00 75.00 152 ALA A O 1
ATOM 1089 N N . ASP A 1 153 ? 58.387 4.958 -21.881 1.00 68.62 153 ASP A N 1
ATOM 1090 C CA . ASP A 1 153 ? 59.211 4.880 -20.669 1.00 68.62 153 ASP A CA 1
ATOM 1091 C C . ASP A 1 153 ? 58.390 5.087 -19.373 1.00 68.62 153 ASP A C 1
ATOM 1093 O O . ASP A 1 153 ? 58.850 4.736 -18.285 1.00 68.62 153 ASP A O 1
ATOM 1097 N N . HIS A 1 154 ? 57.160 5.613 -19.470 1.00 65.81 154 HIS A N 1
ATOM 1098 C CA . HIS A 1 154 ? 56.241 5.807 -18.339 1.00 65.81 154 HIS A CA 1
ATOM 1099 C C . HIS A 1 154 ? 55.363 4.579 -18.044 1.00 65.81 154 HIS A C 1
ATOM 1101 O O . HIS A 1 154 ? 54.777 4.487 -16.963 1.00 65.81 154 HIS A O 1
ATOM 1107 N N . ALA A 1 155 ? 55.292 3.598 -18.950 1.00 63.31 155 ALA A N 1
ATOM 1108 C CA . ALA A 1 155 ? 54.519 2.371 -18.731 1.00 63.31 155 ALA A CA 1
ATOM 1109 C C . ALA A 1 155 ? 55.014 1.569 -17.507 1.00 63.31 155 ALA A C 1
ATOM 1111 O O . ALA A 1 155 ? 54.213 0.984 -16.773 1.00 63.31 155 ALA A O 1
ATOM 1112 N N . ASP A 1 156 ? 56.323 1.599 -17.247 1.00 69.06 156 ASP A N 1
ATOM 1113 C CA . ASP A 1 156 ? 56.943 0.930 -16.099 1.00 69.06 156 ASP A CA 1
ATOM 1114 C C . ASP A 1 156 ? 56.684 1.665 -14.770 1.00 69.06 156 ASP A C 1
ATOM 1116 O O . ASP A 1 156 ? 56.724 1.050 -13.701 1.00 69.06 156 ASP A O 1
ATOM 1120 N N . GLU A 1 157 ? 56.371 2.966 -14.808 1.00 72.19 157 GLU A N 1
ATOM 1121 C CA . GLU A 1 157 ? 56.069 3.761 -13.612 1.00 72.19 157 GLU A CA 1
ATOM 1122 C C . GLU A 1 157 ? 54.745 3.327 -12.978 1.00 72.19 157 GLU A C 1
ATOM 1124 O O . GLU A 1 157 ? 54.682 3.132 -11.764 1.00 72.19 157 GLU A O 1
ATOM 1129 N N . ALA A 1 158 ? 53.723 3.064 -13.799 1.00 69.31 158 ALA A N 1
ATOM 1130 C CA . ALA A 1 158 ? 52.438 2.548 -13.329 1.00 69.31 158 ALA A CA 1
ATOM 1131 C C . ALA A 1 158 ? 52.578 1.168 -12.659 1.00 69.31 158 ALA A C 1
ATOM 1133 O O . ALA A 1 158 ? 51.958 0.903 -11.627 1.00 69.31 158 ALA A O 1
ATOM 1134 N N . ALA A 1 159 ? 53.430 0.296 -13.208 1.00 73.94 159 ALA A N 1
ATOM 1135 C CA . ALA A 1 159 ? 53.722 -1.006 -12.612 1.00 73.94 159 ALA A CA 1
ATOM 1136 C C . ALA A 1 159 ? 54.492 -0.871 -11.286 1.00 73.94 159 ALA A C 1
ATOM 1138 O O . ALA A 1 159 ? 54.182 -1.558 -10.310 1.00 73.94 159 ALA A O 1
ATOM 1139 N N . ALA A 1 160 ? 55.466 0.041 -11.222 1.00 79.50 160 ALA A N 1
ATOM 1140 C CA . ALA A 1 160 ? 56.237 0.303 -10.011 1.00 79.50 160 ALA A CA 1
ATOM 1141 C C . ALA A 1 160 ? 55.388 0.906 -8.877 1.00 79.50 160 ALA A C 1
ATOM 1143 O O . ALA A 1 160 ? 55.628 0.596 -7.706 1.00 79.50 160 ALA A O 1
ATOM 1144 N N . ASP A 1 161 ? 54.405 1.747 -9.205 1.00 80.62 161 ASP A N 1
ATOM 1145 C CA . ASP A 1 161 ? 53.492 2.340 -8.224 1.00 80.62 161 ASP A CA 1
ATOM 1146 C C . ASP A 1 161 ? 52.507 1.295 -7.681 1.00 80.62 161 ASP A C 1
ATOM 1148 O O . ASP A 1 161 ? 52.367 1.146 -6.467 1.00 80.62 161 ASP A O 1
ATOM 1152 N N . ALA A 1 162 ? 51.958 0.443 -8.555 1.00 78.62 162 ALA A N 1
ATOM 1153 C CA . ALA A 1 162 ? 51.126 -0.689 -8.146 1.00 78.62 162 ALA A CA 1
ATOM 1154 C C . ALA A 1 162 ? 51.874 -1.674 -7.223 1.00 78.62 162 ALA A C 1
ATOM 1156 O O . ALA A 1 162 ? 51.318 -2.163 -6.237 1.00 78.62 162 ALA A O 1
ATOM 1157 N N . GLU A 1 163 ? 53.157 -1.950 -7.493 1.00 85.00 163 GLU A N 1
ATOM 1158 C CA . GLU A 1 163 ? 53.988 -2.760 -6.593 1.00 85.00 163 GLU A CA 1
ATOM 1159 C C . GLU A 1 163 ? 54.255 -2.085 -5.243 1.00 85.00 163 GLU A C 1
ATOM 1161 O O . GLU A 1 163 ? 54.440 -2.772 -4.233 1.00 85.00 163 GLU A O 1
ATOM 1166 N N . ARG A 1 164 ? 54.344 -0.753 -5.216 1.00 82.81 164 ARG A N 1
ATOM 1167 C CA . ARG A 1 164 ? 54.554 0.015 -3.987 1.00 82.81 164 ARG A CA 1
ATOM 1168 C C . ARG A 1 164 ? 53.309 -0.027 -3.112 1.00 82.81 164 ARG A C 1
ATOM 1170 O O . ARG A 1 164 ? 53.439 -0.311 -1.923 1.00 82.81 164 ARG A O 1
ATOM 1177 N N . ASP A 1 165 ? 52.139 0.163 -3.710 1.00 84.50 165 ASP A N 1
ATOM 1178 C CA . ASP A 1 165 ? 50.848 0.087 -3.027 1.00 84.50 165 ASP A CA 1
ATOM 1179 C C . ASP A 1 165 ? 50.561 -1.324 -2.507 1.00 84.50 165 ASP A C 1
ATOM 1181 O O . ASP A 1 165 ? 50.108 -1.484 -1.379 1.00 84.50 165 ASP A O 1
ATOM 1185 N N . ALA A 1 166 ? 50.926 -2.368 -3.259 1.00 77.81 166 ALA A N 1
ATOM 1186 C CA . ALA A 1 166 ? 50.801 -3.754 -2.802 1.00 77.81 166 ALA A CA 1
ATOM 1187 C C . ALA A 1 166 ? 51.721 -4.109 -1.612 1.00 77.81 166 ALA A C 1
ATOM 1189 O 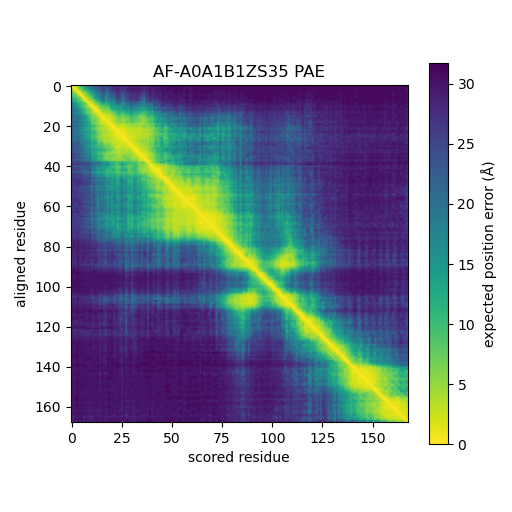O . ALA A 1 166 ? 51.533 -5.149 -0.976 1.00 77.81 166 ALA A O 1
ATOM 1190 N N . ARG A 1 167 ? 52.742 -3.285 -1.327 1.00 79.81 167 ARG A N 1
ATOM 1191 C CA . ARG A 1 167 ? 53.652 -3.431 -0.175 1.00 79.81 167 ARG A CA 1
ATOM 1192 C C . ARG A 1 167 ? 53.304 -2.494 0.994 1.00 79.81 167 ARG A C 1
ATOM 1194 O O . ARG A 1 167 ? 53.973 -2.597 2.027 1.00 79.81 167 ARG A O 1
ATOM 1201 N N . SER A 1 168 ? 52.330 -1.593 0.828 1.00 69.44 168 SER A N 1
ATOM 1202 C CA . SER A 1 168 ? 51.788 -0.714 1.879 1.00 69.44 168 SER A CA 1
ATOM 1203 C C . SER A 1 168 ? 50.791 -1.444 2.776 1.00 69.44 168 SER A C 1
ATOM 1205 O O . SER A 1 168 ? 50.610 -0.940 3.910 1.00 69.44 168 SER A O 1
#

Mean predicted aligned error: 21.52 Å

Radius of gyration: 35.03 Å; Cα contacts (8 Å, |Δi|>4): 78; chains: 1; bounding box: 82×91×71 Å